Protein AF-A0A950PN24-F1 (afdb_monomer)

Secondary structure (DSSP, 8-state):
-PPPHHHHHHS--PPPPTT---SSPP----SB---SSGGG------HHHH---BTTTB-SS-B-

pLDDT: mean 85.41, std 6.75, range [61.0, 94.75]

Solvent-accessible surface area (backbone atoms only — not comparable to full-atom values): 4512 Å² total; per-res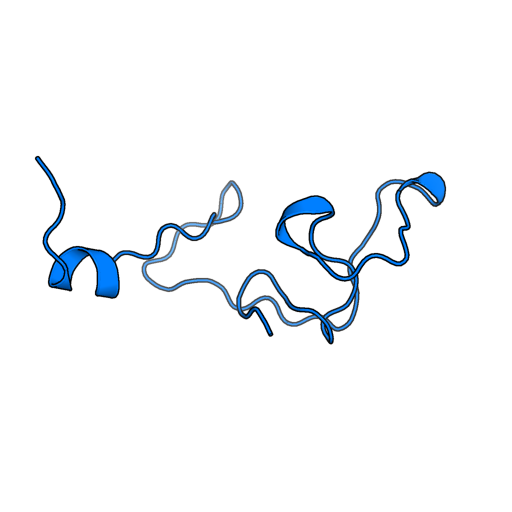idue (Å²): 132,85,76,53,72,70,56,52,70,76,53,72,85,72,86,69,62,88,92,66,85,69,97,63,84,73,81,63,84,55,66,64,56,91,64,100,44,80,84,69,65,68,101,64,70,56,43,91,83,73,43,73,55,35,33,87,54,23,40,98,61,46,78,114

Mean predicted aligned error: 5.59 Å

Structure (mmCIF, N/CA/C/O backbone):
data_AF-A0A950PN24-F1
#
_entry.id   AF-A0A950PN24-F1
#
loop_
_atom_site.group_PDB
_atom_site.id
_atom_site.type_symbol
_atom_site.label_atom_id
_atom_site.label_alt_id
_atom_site.label_comp_id
_atom_site.label_asym_id
_atom_site.label_entity_id
_atom_site.label_seq_id
_atom_site.pdbx_PDB_ins_code
_atom_site.Cartn_x
_atom_site.Cartn_y
_atom_site.Cartn_z
_atom_site.occupancy
_atom_site.B_iso_or_equiv
_atom_site.auth_seq_id
_atom_site.auth_comp_id
_atom_site.auth_asym_id
_atom_site.auth_atom_id
_atom_site.pdbx_PDB_model_num
ATOM 1 N N . MET A 1 1 ? -27.362 -6.104 5.703 1.00 74.38 1 MET A N 1
ATOM 2 C CA . MET A 1 1 ? -27.496 -4.893 6.546 1.00 74.38 1 MET A CA 1
ATOM 3 C C . MET A 1 1 ? -26.337 -3.960 6.232 1.00 74.38 1 MET A C 1
ATOM 5 O O . MET A 1 1 ? -25.224 -4.451 6.080 1.00 74.38 1 MET A O 1
ATOM 9 N N . SER A 1 2 ? -26.584 -2.658 6.087 1.00 84.06 2 SER A N 1
ATOM 10 C CA . SER A 1 2 ? -25.506 -1.676 5.900 1.00 84.06 2 SER A CA 1
ATOM 11 C C . SER A 1 2 ? -24.694 -1.542 7.194 1.00 84.06 2 SER A C 1
ATOM 13 O O . SER A 1 2 ? -25.278 -1.526 8.278 1.00 84.06 2 SER A O 1
ATOM 15 N N . ARG A 1 3 ? -23.358 -1.483 7.101 1.00 88.50 3 ARG A N 1
ATOM 16 C CA . ARG A 1 3 ? -22.493 -1.239 8.269 1.00 88.50 3 ARG A CA 1
ATOM 17 C C . ARG A 1 3 ? -22.716 0.192 8.764 1.00 88.50 3 ARG A C 1
ATOM 19 O O . ARG A 1 3 ? -22.792 1.116 7.953 1.00 88.50 3 ARG A O 1
ATOM 26 N N . SER A 1 4 ? -22.759 0.390 10.082 1.00 94.56 4 SER A N 1
ATOM 27 C CA . SER A 1 4 ? -22.758 1.742 10.648 1.00 94.56 4 SER A CA 1
ATOM 28 C C . SER A 1 4 ? -21.466 2.479 10.270 1.00 94.56 4 SER A C 1
ATOM 30 O O . SER A 1 4 ? -20.466 1.867 9.876 1.00 94.56 4 SER A O 1
ATOM 32 N N . TRP A 1 5 ? -21.463 3.809 10.362 1.00 93.88 5 TRP A N 1
ATOM 33 C CA . TRP A 1 5 ? -20.262 4.588 10.053 1.00 93.88 5 TRP A CA 1
ATOM 34 C C . TRP A 1 5 ? -19.115 4.280 11.028 1.00 93.88 5 TRP A C 1
ATOM 36 O O . TRP A 1 5 ? -17.969 4.211 10.596 1.00 93.88 5 TRP A O 1
ATOM 46 N N . GLN A 1 6 ? -19.417 3.982 12.296 1.00 94.75 6 GLN A N 1
ATOM 47 C CA . GLN A 1 6 ? -18.421 3.595 13.299 1.00 94.75 6 GLN A CA 1
ATOM 48 C C . GLN A 1 6 ? -17.721 2.290 12.912 1.00 94.75 6 GLN A C 1
ATOM 50 O O . GLN A 1 6 ? -16.497 2.196 12.956 1.00 94.75 6 GLN A O 1
ATOM 55 N N . THR A 1 7 ? -18.487 1.289 12.467 1.00 93.00 7 THR A N 1
ATOM 56 C CA . THR A 1 7 ? -17.926 0.015 12.000 1.00 93.00 7 THR A CA 1
ATOM 57 C C . THR A 1 7 ? -17.040 0.220 10.772 1.00 93.00 7 THR A C 1
ATOM 59 O O . THR A 1 7 ? -16.011 -0.436 10.651 1.00 93.00 7 THR A O 1
ATOM 62 N N . ARG A 1 8 ? -17.402 1.139 9.868 1.00 90.50 8 ARG A N 1
ATOM 63 C CA . ARG A 1 8 ? -16.581 1.451 8.686 1.00 90.50 8 ARG A CA 1
ATOM 64 C C . ARG A 1 8 ? -15.265 2.148 9.033 1.00 90.50 8 ARG A C 1
ATOM 66 O O . ARG A 1 8 ? -14.291 1.919 8.332 1.00 90.50 8 ARG A O 1
ATOM 73 N N . LEU A 1 9 ? -15.224 2.947 10.101 1.00 90.12 9 LEU A N 1
ATOM 74 C CA . LEU A 1 9 ? -13.978 3.570 10.563 1.00 90.12 9 LEU A CA 1
ATOM 75 C C . LEU A 1 9 ? -12.987 2.548 11.124 1.00 90.12 9 LEU A C 1
ATOM 77 O O . LEU A 1 9 ? -11.792 2.663 10.883 1.00 90.12 9 LEU A O 1
ATOM 81 N N . LEU A 1 10 ? -13.475 1.551 11.867 1.00 89.94 10 LEU A N 1
ATOM 82 C CA . LEU A 1 10 ? -12.613 0.546 12.500 1.00 89.94 10 LEU A CA 1
ATOM 83 C C . LEU A 1 10 ? -12.209 -0.586 11.546 1.00 89.94 10 LEU A C 1
ATOM 85 O O . LEU A 1 10 ? -11.122 -1.142 11.673 1.00 89.94 10 LEU A O 1
ATOM 89 N N . HIS A 1 11 ? -13.076 -0.945 10.598 1.00 87.19 11 HIS A N 1
ATOM 90 C CA . HIS A 1 11 ? -12.843 -2.054 9.674 1.00 87.19 11 HIS A CA 1
ATOM 91 C C . HIS A 1 11 ? -12.559 -1.542 8.267 1.00 87.19 11 HIS A C 1
ATOM 93 O O . HIS A 1 11 ? -13.460 -1.465 7.425 1.00 87.19 11 HIS A O 1
ATOM 99 N N . SER A 1 12 ? -11.284 -1.232 8.024 1.00 79.69 12 SER A N 1
ATOM 100 C CA . SER A 1 12 ? -10.783 -0.926 6.686 1.00 79.69 12 SER A CA 1
ATOM 101 C C . SER A 1 12 ? -11.092 -2.065 5.709 1.00 79.69 12 SER A C 1
ATOM 103 O O . SER A 1 12 ? -11.020 -3.245 6.057 1.00 79.69 12 SER A O 1
ATOM 105 N N . ALA A 1 13 ? -11.430 -1.698 4.473 1.00 79.12 13 ALA A N 1
ATOM 106 C CA . ALA A 1 13 ? -11.585 -2.629 3.359 1.00 79.12 13 ALA A CA 1
ATOM 107 C C . ALA A 1 13 ? -10.264 -2.866 2.601 1.00 79.12 13 ALA A C 1
ATOM 109 O O . ALA A 1 13 ? -10.283 -3.472 1.532 1.00 79.12 13 ALA A O 1
ATOM 110 N N . ALA A 1 14 ? -9.136 -2.375 3.130 1.00 77.62 14 ALA A N 1
ATOM 111 C CA . ALA A 1 14 ? -7.838 -2.506 2.484 1.00 77.62 14 ALA A CA 1
ATOM 112 C C . ALA A 1 14 ? -7.477 -3.988 2.256 1.00 77.62 14 ALA A C 1
ATOM 114 O O . ALA A 1 14 ? -7.617 -4.807 3.174 1.00 77.62 14 ALA A O 1
ATOM 115 N N . PRO A 1 15 ? -7.009 -4.349 1.050 1.00 74.44 15 PRO A N 1
ATOM 116 C CA . PRO A 1 15 ? -6.592 -5.709 0.757 1.00 74.44 15 PRO A CA 1
ATOM 117 C C . PRO A 1 15 ? -5.346 -6.068 1.575 1.00 74.44 15 PRO A C 1
ATOM 119 O O . PRO A 1 15 ? -4.347 -5.353 1.572 1.00 74.44 15 PRO A O 1
ATOM 122 N N . VAL A 1 16 ? -5.398 -7.204 2.270 1.00 75.81 16 VAL A N 1
ATOM 123 C CA . VAL A 1 16 ? -4.254 -7.776 2.994 1.00 75.81 16 VAL A CA 1
ATOM 124 C C . VAL A 1 16 ? -3.616 -8.842 2.104 1.00 75.81 16 VAL A C 1
ATOM 126 O O . VAL A 1 16 ? -4.361 -9.631 1.513 1.00 75.81 16 VAL A O 1
ATOM 129 N N . PRO A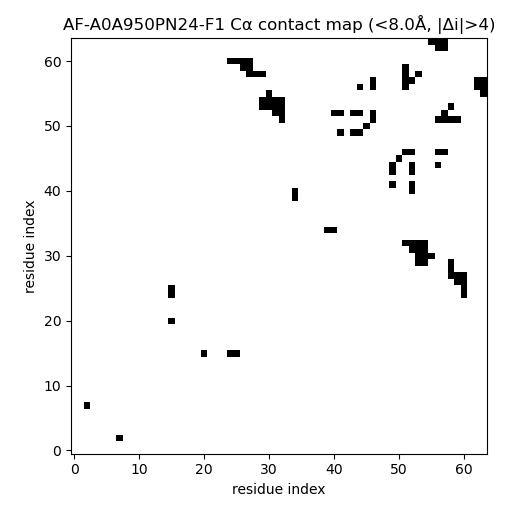 1 17 ? -2.275 -8.929 1.990 1.00 77.00 17 PRO A N 1
ATOM 130 C CA . PRO A 1 17 ? -1.670 -9.970 1.179 1.00 77.00 17 PRO A CA 1
ATOM 131 C C . PRO A 1 17 ? -2.040 -11.361 1.649 1.00 77.00 17 PRO A C 1
ATOM 133 O O . PRO A 1 17 ? -2.201 -11.640 2.842 1.00 77.00 17 PRO A O 1
ATOM 136 N N . GLN A 1 18 ? -2.102 -12.256 0.675 1.00 81.12 18 GLN A N 1
ATOM 137 C CA . GLN A 1 18 ? -2.368 -13.657 0.913 1.00 81.12 18 GLN A CA 1
ATOM 138 C C . GLN A 1 18 ? -1.364 -14.238 1.921 1.00 81.12 18 GLN A C 1
ATOM 140 O O . GLN A 1 18 ? -0.156 -14.062 1.797 1.00 81.12 18 GLN A O 1
ATOM 145 N N . GLY A 1 19 ? -1.882 -14.939 2.932 1.00 81.69 19 GLY A N 1
ATOM 146 C CA . GLY A 1 19 ? -1.074 -15.624 3.945 1.00 81.69 19 GLY A CA 1
ATOM 147 C C . GLY A 1 19 ? -0.663 -14.771 5.150 1.00 81.69 19 GLY A C 1
ATOM 148 O O . GLY A 1 19 ? -0.278 -15.347 6.165 1.00 81.69 19 GLY A O 1
ATOM 149 N N . TYR A 1 20 ? -0.808 -13.442 5.108 1.00 81.44 20 TYR A N 1
ATOM 150 C CA . TYR A 1 20 ? -0.565 -12.586 6.273 1.00 81.44 20 TYR A CA 1
ATOM 151 C C . TYR A 1 20 ? -1.861 -12.364 7.064 1.00 81.44 20 TYR A C 1
ATOM 153 O O . TYR A 1 20 ? -2.880 -11.954 6.509 1.00 81.44 20 TYR A O 1
ATOM 161 N N . ARG A 1 21 ? -1.839 -12.636 8.374 1.00 83.38 21 ARG A N 1
ATOM 162 C CA . ARG A 1 21 ? -2.974 -12.392 9.276 1.00 83.38 21 ARG A CA 1
ATOM 163 C C . ARG A 1 21 ? -2.497 -11.666 10.523 1.00 83.38 21 ARG A C 1
ATOM 165 O O . ARG A 1 21 ? -1.656 -12.169 11.257 1.00 83.38 21 ARG A O 1
ATOM 172 N N . SER A 1 22 ? -3.065 -10.494 10.756 1.00 86.06 22 SER A N 1
ATOM 173 C CA . SER A 1 22 ? -2.816 -9.662 11.927 1.00 86.06 22 SER A CA 1
ATOM 174 C C . SER A 1 22 ? -4.076 -8.857 12.229 1.00 86.06 22 SER A C 1
ATOM 176 O O . SER A 1 22 ? -4.893 -8.627 11.336 1.00 86.06 22 SER A O 1
ATOM 178 N N . LEU A 1 23 ? -4.238 -8.435 13.484 1.00 87.12 23 LEU A N 1
ATOM 179 C CA . LEU A 1 23 ? -5.260 -7.449 13.851 1.00 87.12 23 LEU A CA 1
ATOM 180 C C . LEU A 1 23 ? -4.923 -6.061 13.294 1.00 87.12 23 LEU A C 1
ATOM 182 O O . LEU A 1 23 ? -5.824 -5.289 12.985 1.00 87.12 23 LEU A O 1
ATOM 186 N N . ALA A 1 24 ? -3.631 -5.754 13.175 1.00 87.25 24 ALA A N 1
ATOM 187 C CA . ALA A 1 24 ? -3.144 -4.504 12.615 1.00 87.25 24 ALA A CA 1
ATOM 188 C C . ALA A 1 24 ? -2.814 -4.664 11.127 1.00 87.25 24 ALA A C 1
ATOM 190 O O . ALA A 1 24 ? -2.296 -5.702 10.702 1.00 87.25 24 ALA A O 1
ATOM 191 N N . THR A 1 25 ? -3.043 -3.606 10.352 1.00 85.81 25 THR A N 1
ATOM 192 C CA . THR A 1 25 ? -2.588 -3.528 8.961 1.00 85.81 25 THR A CA 1
ATOM 193 C C . THR A 1 25 ? -1.051 -3.560 8.908 1.00 85.81 25 THR A C 1
ATOM 195 O O . THR A 1 25 ? -0.405 -2.839 9.672 1.00 85.81 25 THR A O 1
ATOM 198 N N . PRO A 1 26 ? -0.438 -4.374 8.032 1.00 87.31 26 PRO A N 1
ATOM 199 C CA . PRO A 1 26 ? 1.012 -4.376 7.837 1.00 87.31 26 PRO A CA 1
ATOM 200 C C . PRO A 1 26 ? 1.542 -3.043 7.281 1.00 87.31 26 PRO A C 1
ATOM 202 O O . PRO A 1 26 ? 0.844 -2.316 6.573 1.00 87.31 26 PRO A O 1
ATOM 205 N N . VAL A 1 27 ? 2.814 -2.751 7.578 1.00 90.12 27 VAL A N 1
ATOM 206 C CA . VAL A 1 27 ? 3.518 -1.553 7.096 1.00 90.12 27 VAL A CA 1
ATOM 207 C C . VAL A 1 27 ? 4.456 -1.919 5.942 1.00 90.12 27 VAL A C 1
ATOM 209 O O . VAL A 1 27 ? 5.486 -2.559 6.161 1.00 90.12 27 VAL A O 1
ATOM 212 N N . TYR A 1 28 ? 4.134 -1.479 4.725 1.00 90.00 28 TYR A N 1
ATOM 213 C CA . TYR A 1 28 ? 4.940 -1.687 3.518 1.00 90.00 28 TYR A CA 1
ATOM 214 C C . TYR A 1 28 ? 5.953 -0.561 3.344 1.00 90.00 28 TYR A C 1
ATOM 216 O O . TYR A 1 28 ? 5.675 0.465 2.731 1.00 90.00 28 TYR A O 1
ATOM 224 N N . ARG A 1 29 ? 7.154 -0.754 3.891 1.00 92.31 29 ARG A N 1
ATOM 225 C CA . ARG A 1 29 ? 8.260 0.195 3.722 1.00 92.31 29 ARG A CA 1
ATOM 226 C C . ARG A 1 29 ? 8.987 -0.088 2.413 1.00 92.31 29 ARG A C 1
ATOM 228 O O . ARG A 1 29 ? 9.680 -1.096 2.307 1.00 92.31 29 ARG A O 1
ATOM 235 N N . GLY A 1 30 ? 8.869 0.808 1.444 1.00 91.06 30 GLY A N 1
ATOM 236 C CA . GLY A 1 30 ? 9.592 0.692 0.184 1.00 91.06 30 GLY A CA 1
ATOM 237 C C . GLY A 1 30 ? 9.514 1.975 -0.624 1.00 91.06 30 GLY A C 1
ATOM 238 O O . GLY A 1 30 ? 8.481 2.636 -0.642 1.00 91.06 30 GLY A O 1
ATOM 239 N N . SER A 1 31 ? 10.616 2.324 -1.284 1.00 91.75 31 SER A N 1
ATOM 240 C CA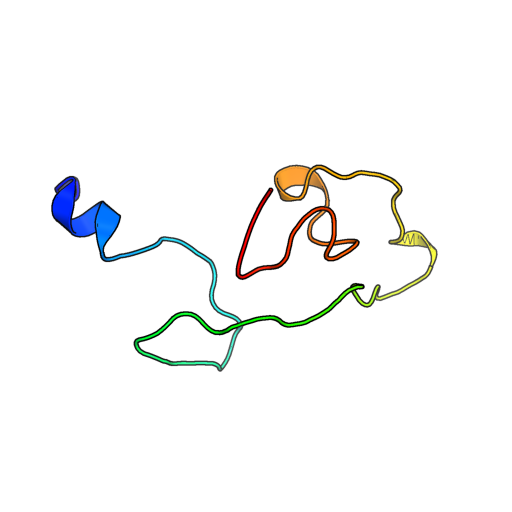 . SER A 1 31 ? 10.645 3.429 -2.240 1.00 91.75 31 SER A CA 1
ATOM 241 C C . SER A 1 31 ? 10.214 2.994 -3.637 1.00 91.75 31 SER A C 1
ATO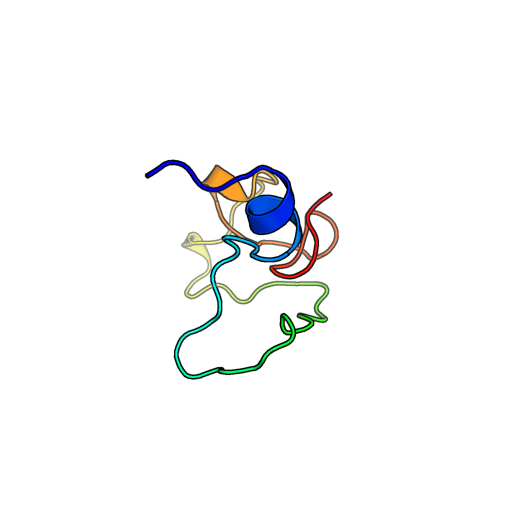M 243 O O . SER A 1 31 ? 9.726 3.829 -4.374 1.00 91.75 31 SER A O 1
ATOM 245 N N . THR A 1 32 ? 10.341 1.717 -4.007 1.00 90.94 32 THR A N 1
ATOM 246 C CA . THR A 1 32 ? 10.049 1.213 -5.359 1.00 90.94 32 THR A CA 1
ATOM 247 C C . THR A 1 32 ? 9.326 -0.134 -5.322 1.00 90.94 32 THR A C 1
ATOM 249 O O . THR A 1 32 ? 9.407 -0.850 -4.320 1.00 90.94 32 THR A O 1
ATOM 252 N N . THR A 1 33 ? 8.649 -0.485 -6.417 1.00 90.44 33 THR A N 1
ATOM 253 C CA . THR A 1 33 ? 7.940 -1.759 -6.597 1.00 90.44 33 THR A CA 1
ATOM 254 C C . THR A 1 33 ? 8.661 -2.650 -7.606 1.00 90.44 33 THR A C 1
ATOM 256 O O . THR A 1 33 ? 9.271 -2.179 -8.564 1.00 90.44 33 THR A O 1
ATOM 259 N N . LEU A 1 34 ? 8.601 -3.965 -7.391 1.00 92.00 34 LEU A N 1
ATOM 260 C CA . LEU A 1 34 ? 9.111 -4.941 -8.349 1.00 92.00 34 LEU A CA 1
ATOM 261 C C . LEU A 1 34 ? 8.064 -5.229 -9.425 1.00 92.00 34 LEU A C 1
ATOM 263 O O . LEU A 1 34 ? 6.913 -5.531 -9.116 1.00 92.00 34 LEU A O 1
ATOM 267 N N . PHE A 1 35 ? 8.496 -5.214 -10.683 1.00 91.56 35 PHE A N 1
ATOM 268 C CA . PHE A 1 35 ? 7.671 -5.571 -11.833 1.00 91.56 35 PHE A CA 1
ATOM 269 C C . PHE A 1 35 ? 8.060 -6.956 -12.349 1.00 91.56 35 PHE A C 1
ATOM 271 O O . PHE A 1 35 ? 9.239 -7.308 -12.379 1.00 91.56 35 PHE A O 1
ATOM 278 N N . ALA A 1 36 ? 7.076 -7.740 -12.798 1.00 91.81 36 ALA A N 1
ATOM 279 C CA . ALA A 1 36 ? 7.321 -9.083 -13.332 1.00 91.81 36 ALA A CA 1
ATOM 280 C C . ALA A 1 36 ? 8.140 -9.073 -14.639 1.00 91.81 36 ALA A C 1
ATOM 282 O O . ALA A 1 36 ? 8.785 -10.061 -14.977 1.00 91.81 36 ALA A O 1
ATOM 283 N N . SER A 1 37 ? 8.101 -7.967 -15.389 1.00 93.88 37 SER A N 1
ATOM 284 C CA . SER A 1 37 ? 8.889 -7.752 -16.605 1.00 93.88 37 SER A CA 1
ATOM 285 C C . SER A 1 37 ? 9.013 -6.257 -16.910 1.00 93.88 37 SER A C 1
ATOM 287 O O . SER A 1 37 ? 8.244 -5.447 -16.392 1.00 93.88 37 SER A O 1
ATOM 289 N N . ALA A 1 38 ? 9.953 -5.888 -17.783 1.00 91.81 38 ALA A N 1
ATOM 290 C CA . ALA A 1 38 ? 10.163 -4.494 -18.171 1.00 91.81 38 ALA A CA 1
ATOM 291 C C . ALA A 1 38 ? 8.943 -3.869 -18.875 1.00 91.81 38 ALA A C 1
ATOM 293 O O . ALA A 1 38 ? 8.702 -2.677 -18.730 1.00 91.81 38 ALA A O 1
ATOM 294 N N . SER A 1 39 ? 8.143 -4.663 -19.595 1.00 91.62 39 SER A N 1
ATOM 295 C CA . SER A 1 39 ? 6.936 -4.174 -20.276 1.00 91.62 39 SER A CA 1
ATOM 296 C C . SER A 1 39 ? 5.788 -3.835 -19.324 1.00 91.62 39 SER A C 1
ATOM 298 O O . SER A 1 39 ? 4.847 -3.166 -19.738 1.00 91.62 39 SER A O 1
ATOM 300 N N . ALA A 1 40 ? 5.852 -4.274 -18.063 1.00 88.75 40 ALA A N 1
ATOM 301 C CA . ALA A 1 40 ? 4.879 -3.913 -17.035 1.00 88.75 40 ALA A CA 1
ATOM 302 C C . ALA A 1 40 ? 5.179 -2.556 -16.371 1.00 88.75 40 ALA A C 1
ATOM 304 O O . ALA A 1 40 ? 4.376 -2.084 -15.568 1.00 88.75 40 ALA A O 1
ATOM 305 N N . VAL A 1 41 ? 6.319 -1.930 -16.682 1.00 88.00 41 VAL A N 1
ATOM 306 C CA . VAL A 1 41 ? 6.656 -0.596 -16.176 1.00 88.00 41 VAL A CA 1
ATOM 307 C C . VAL A 1 41 ? 5.796 0.444 -16.890 1.00 88.00 41 VAL A C 1
ATOM 309 O O . VAL A 1 41 ? 5.737 0.487 -18.118 1.00 88.00 41 VAL A O 1
ATOM 312 N N . THR A 1 42 ? 5.146 1.307 -16.115 1.00 82.81 42 THR A N 1
ATOM 313 C CA . THR A 1 42 ? 4.304 2.396 -16.616 1.00 82.81 42 THR A CA 1
ATOM 314 C C . THR A 1 42 ? 4.596 3.676 -15.846 1.00 82.81 42 THR A C 1
ATOM 316 O O . THR A 1 42 ? 4.749 3.646 -14.629 1.00 82.81 42 THR A O 1
ATOM 319 N N . ASP A 1 43 ? 4.605 4.811 -16.545 1.00 78.00 43 ASP A N 1
ATOM 320 C CA . ASP A 1 43 ? 4.785 6.147 -15.956 1.00 78.00 43 ASP A CA 1
ATOM 321 C C . ASP A 1 43 ? 3.442 6.764 -15.522 1.00 78.00 43 ASP A C 1
ATOM 323 O O . ASP A 1 43 ? 3.122 7.922 -15.780 1.00 78.00 43 ASP A O 1
ATOM 327 N N . ARG A 1 44 ? 2.573 5.933 -14.938 1.00 78.19 44 ARG A N 1
ATOM 328 C CA . ARG A 1 44 ? 1.279 6.371 -14.403 1.00 78.19 44 ARG A CA 1
ATOM 329 C C . ARG A 1 44 ? 1.346 6.350 -12.883 1.00 78.19 44 ARG A C 1
ATOM 331 O O . ARG A 1 44 ? 1.913 5.432 -12.299 1.00 78.19 44 ARG A O 1
ATOM 338 N N . TRP A 1 45 ? 0.751 7.364 -12.267 1.00 74.56 45 TRP A N 1
ATOM 339 C CA . TRP A 1 45 ? 0.750 7.555 -10.816 1.00 74.56 45 TRP A CA 1
ATOM 340 C C . TRP A 1 45 ? -0.547 7.068 -10.145 1.00 74.56 45 TRP A C 1
ATOM 342 O O . TRP A 1 45 ? -0.558 6.832 -8.938 1.00 74.56 45 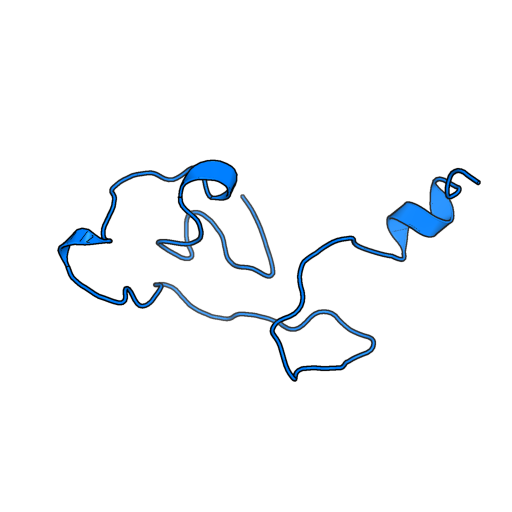TRP A O 1
ATOM 352 N N . ASP A 1 46 ? -1.624 6.898 -10.925 1.00 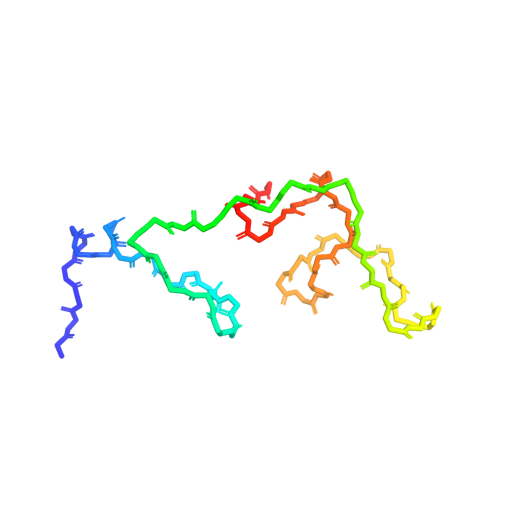80.31 46 ASP A N 1
ATOM 353 C CA . ASP A 1 46 ? -2.935 6.447 -10.448 1.00 80.31 46 ASP A CA 1
ATOM 354 C C . ASP A 1 46 ? -2.890 4.966 -10.043 1.00 80.31 46 ASP A C 1
ATOM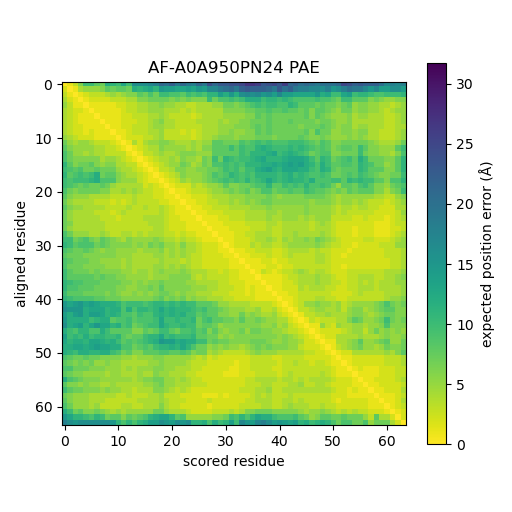 356 O O . ASP A 1 46 ? -2.993 4.056 -10.875 1.00 80.31 46 ASP A O 1
ATOM 360 N N . GLN A 1 47 ? -2.743 4.733 -8.741 1.00 75.12 47 GLN A N 1
ATOM 361 C CA . GLN A 1 47 ? -2.614 3.392 -8.176 1.00 75.12 47 GLN A CA 1
ATOM 362 C C . GLN A 1 47 ? -3.891 2.565 -8.286 1.00 75.12 47 GLN A C 1
ATOM 364 O O . GLN A 1 47 ? -3.803 1.335 -8.279 1.00 75.12 47 GLN A O 1
ATOM 369 N N . GLU A 1 48 ? -5.059 3.196 -8.420 1.00 76.75 48 GLU A N 1
ATOM 370 C CA . GLU A 1 48 ? -6.306 2.459 -8.619 1.00 76.75 48 GLU A CA 1
ATOM 371 C C . GLU A 1 48 ? -6.351 1.832 -10.017 1.00 76.75 48 GLU A C 1
ATOM 373 O O . GLU A 1 48 ? -6.907 0.746 -10.191 1.00 76.75 48 GLU A O 1
ATOM 378 N N . GLN A 1 49 ? -5.718 2.473 -11.005 1.00 75.31 49 GLN A N 1
ATOM 379 C CA . GLN A 1 49 ? -5.668 1.973 -12.381 1.00 75.31 49 GLN A CA 1
ATOM 380 C C . GLN A 1 49 ? -4.472 1.067 -12.671 1.00 75.31 49 GLN A C 1
ATOM 382 O O . GLN A 1 49 ? -4.622 0.088 -13.405 1.00 75.31 49 GLN A O 1
ATOM 387 N N . VAL A 1 50 ? -3.280 1.405 -12.164 1.00 78.75 50 VAL A N 1
ATOM 388 C CA . VAL A 1 50 ? -2.030 0.715 -12.542 1.00 78.75 50 VAL A CA 1
ATOM 389 C C . VAL A 1 50 ? -1.309 0.016 -11.393 1.00 78.75 50 VAL A C 1
ATOM 391 O O . VAL A 1 50 ? -0.302 -0.653 -11.622 1.00 78.75 50 VAL A O 1
ATOM 394 N N . GLY A 1 51 ? -1.829 0.119 -10.171 1.00 83.88 51 GLY A N 1
ATOM 395 C CA . GLY A 1 51 ? -1.175 -0.411 -8.980 1.00 83.88 51 GLY A CA 1
ATOM 396 C C . GLY A 1 51 ? 0.013 0.437 -8.512 1.00 83.88 51 GLY A C 1
ATOM 397 O O . GLY A 1 51 ? 0.195 1.584 -8.912 1.00 83.88 51 GLY A O 1
ATOM 398 N N . TYR A 1 52 ? 0.826 -0.134 -7.622 1.00 88.00 52 TYR A N 1
ATOM 399 C CA . TYR A 1 52 ? 1.952 0.561 -6.994 1.00 88.00 52 TYR A CA 1
ATOM 400 C C . TYR A 1 52 ? 3.179 0.584 -7.907 1.00 88.00 52 TYR A C 1
ATOM 402 O O . TYR A 1 52 ? 3.601 -0.451 -8.420 1.00 88.00 52 TYR A O 1
ATOM 410 N N . THR A 1 53 ? 3.781 1.762 -8.067 1.00 90.12 5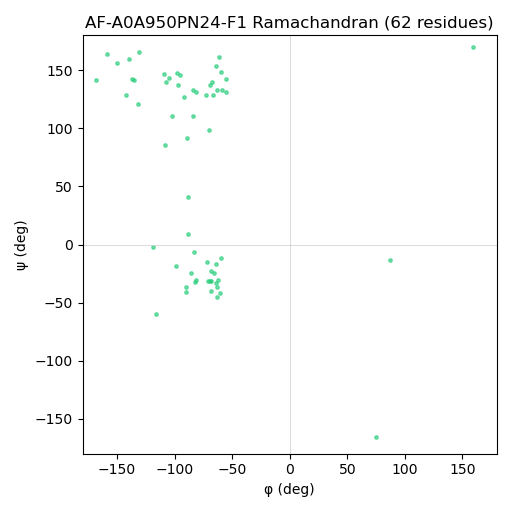3 THR A N 1
ATOM 411 C CA . THR A 1 53 ? 4.977 1.955 -8.899 1.00 90.12 53 THR A CA 1
ATOM 412 C C . THR A 1 53 ? 6.157 2.402 -8.042 1.00 90.12 53 THR A C 1
ATOM 414 O O . THR A 1 53 ? 7.148 1.681 -7.904 1.00 90.12 53 THR A O 1
ATOM 417 N N . TYR A 1 54 ? 6.010 3.545 -7.377 1.00 89.81 54 TYR A N 1
ATOM 418 C CA . TYR A 1 54 ? 7.015 4.162 -6.527 1.00 89.81 54 TYR A CA 1
ATOM 419 C C . TYR A 1 54 ? 6.363 4.678 -5.241 1.00 89.81 54 TYR A C 1
ATOM 421 O O . TYR A 1 54 ? 5.254 5.206 -5.268 1.00 89.81 54 TYR A O 1
ATOM 429 N N . GLY A 1 55 ? 7.067 4.552 -4.118 1.00 89.50 55 GLY A N 1
ATOM 430 C CA . GLY A 1 55 ? 6.572 4.902 -2.785 1.00 89.50 55 GLY A CA 1
ATOM 431 C C . GLY A 1 55 ? 6.263 6.388 -2.606 1.00 89.50 55 GLY A C 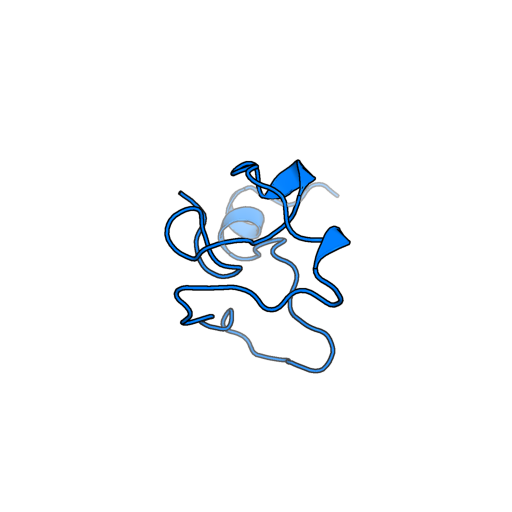1
ATOM 432 O O . GLY A 1 55 ? 5.543 6.731 -1.678 1.00 89.50 55 GLY A O 1
ATOM 433 N N . LEU A 1 56 ? 6.776 7.248 -3.499 1.00 88.81 56 LEU A N 1
ATOM 434 C CA . LEU A 1 56 ? 6.365 8.654 -3.587 1.00 88.81 56 LEU A CA 1
ATOM 435 C C . LEU A 1 56 ? 4.875 8.781 -3.900 1.00 88.81 56 LEU A C 1
ATOM 437 O O . LEU A 1 56 ? 4.219 9.614 -3.306 1.00 88.81 56 LEU A O 1
ATOM 441 N N . TYR A 1 57 ? 4.356 7.957 -4.811 1.00 87.56 57 TYR A N 1
ATOM 442 C CA . TYR A 1 57 ? 2.949 8.012 -5.201 1.00 87.56 57 TYR A CA 1
ATOM 443 C C . TYR A 1 57 ? 2.066 7.270 -4.198 1.00 87.56 57 TYR A C 1
ATOM 445 O O . TYR A 1 57 ? 0.918 7.639 -3.985 1.00 87.56 57 TYR A O 1
ATOM 453 N N . GLY A 1 58 ? 2.606 6.238 -3.555 1.00 88.31 58 GLY A N 1
ATOM 454 C CA . GLY A 1 58 ? 1.926 5.534 -2.485 1.00 88.31 58 GLY A CA 1
ATOM 455 C C . GLY A 1 58 ? 2.488 4.141 -2.260 1.00 88.31 58 GLY A C 1
ATOM 456 O O . GLY A 1 58 ? 3.280 3.599 -3.035 1.00 88.31 58 GLY A O 1
ATOM 457 N N . THR A 1 59 ? 2.054 3.541 -1.163 1.00 89.94 59 THR A N 1
ATOM 458 C CA . THR A 1 59 ? 2.329 2.155 -0.787 1.00 89.94 59 THR A CA 1
ATOM 459 C C . THR A 1 59 ? 1.013 1.486 -0.404 1.00 89.94 59 THR A C 1
ATOM 461 O O . THR A 1 59 ? 0.045 2.179 -0.093 1.00 89.94 59 THR A O 1
ATOM 464 N N . PRO A 1 60 ? 0.960 0.150 -0.294 1.00 87.94 60 PRO A N 1
ATOM 465 C CA . PRO A 1 60 ? -0.247 -0.501 0.207 1.00 87.94 60 PRO A CA 1
ATOM 466 C C . PRO A 1 60 ? -0.658 -0.092 1.634 1.00 87.94 60 PRO A C 1
ATOM 468 O O . PRO A 1 60 ? -1.757 -0.426 2.066 1.00 87.94 60 PRO A O 1
ATOM 471 N N . THR A 1 61 ? 0.204 0.612 2.380 1.00 88.81 61 THR A N 1
ATOM 472 C CA . THR A 1 61 ? -0.135 1.181 3.694 1.00 88.81 61 THR A CA 1
ATOM 473 C C . THR A 1 61 ? -0.699 2.600 3.605 1.00 88.81 61 THR A C 1
ATOM 475 O O . THR A 1 61 ? -1.585 2.931 4.390 1.00 88.81 61 THR A O 1
ATOM 478 N N . SER A 1 62 ? -0.202 3.424 2.683 1.00 85.94 62 SER A N 1
ATOM 479 C CA . SER A 1 62 ? -0.527 4.852 2.599 1.00 85.94 62 SER A CA 1
ATOM 480 C C . SER A 1 62 ? -0.645 5.291 1.145 1.00 85.94 62 SER A C 1
ATOM 482 O O . SER A 1 62 ? 0.288 5.070 0.377 1.00 85.94 62 SER A O 1
ATOM 484 N N . LEU A 1 63 ? -1.752 5.948 0.807 1.00 74.94 63 LEU A N 1
ATOM 485 C CA . LEU A 1 63 ? -1.946 6.648 -0.465 1.00 74.94 63 LEU A CA 1
ATOM 486 C C . LEU A 1 63 ? -1.659 8.144 -0.252 1.00 74.94 63 LEU A C 1
ATOM 488 O O . LEU A 1 63 ? -1.905 8.640 0.854 1.00 74.94 63 LEU A O 1
ATOM 492 N N . GLU A 1 64 ? -1.134 8.825 -1.271 1.00 61.00 64 GLU A N 1
ATOM 493 C CA . GLU A 1 64 ? -1.068 10.298 -1.327 1.00 61.00 64 GLU A CA 1
ATOM 494 C C . GLU A 1 64 ? -2.322 10.880 -1.999 1.00 61.00 64 GLU A C 1
ATOM 496 O O . GLU A 1 64 ? -2.834 10.242 -2.949 1.00 61.00 64 GLU A O 1
#

Foldseek 3Di:
DDDDPVRPVLDDPQDADPPDDDSDHDDDDFQADDDPDPVLDDPDLPCVPNNGGGCVQHDSVDGD

Sequence (64 aa):
MSRSWQTRLLHSAAPVPQGYRSLATPVYRGSTTLFASASAVTDRWDQEQVGYTYGLYGTPTSLE

Radius of gyration: 14.55 Å; Cα contacts (8 Å, |Δi|>4): 51; chains: 1; bounding box: 38×26×34 Å